Protein AF-A0A8C2JH66-F1 (afdb_monomer)

Sequence (126 aa):
MSLGSTSTESEVSEDELEDCPLGEDDDCSSESPSKNRSERSVSSSLSDTEGFKAAKRRTRPKRSKARRAAANIRERKRILDYNQAFNALRTVLKHDLSGKRLSKIATLRRAIHHISTLSLYLDVTI

Organism: Cyprinus carpio (NCBI:txid7962)

Mean predicted aligned error: 19.24 Å

Solvent-accessible surface area (backbone atoms only — not comparable to full-atom values): 8943 Å² total; per-residue (Å²): 141,87,89,82,81,89,83,88,86,82,85,82,82,77,91,78,81,76,75,74,78,79,77,75,85,78,76,86,83,78,85,88,84,84,92,72,91,78,81,90,83,83,81,88,85,91,80,92,76,92,77,87,83,62,84,74,73,78,75,71,77,78,78,53,70,68,62,51,51,58,50,51,54,52,50,50,52,54,52,49,56,53,50,50,56,54,49,55,51,39,58,75,68,66,69,79,87,77,93,68,83,76,52,72,70,57,47,53,55,51,50,53,50,53,52,54,54,52,52,53,54,54,66,72,75,108

InterPro domains:
  IPR011598 Myc-type, basic helix-loop-helix (bHLH) domain [PF00010] (67-118)
  IPR011598 Myc-type, basic helix-loop-helix (bHLH) domain [PS50888] (66-118)
  IPR011598 Myc-type, basic helix-loop-helix (bHLH) domain [SM00353] (72-124)
  IPR036638 Helix-loop-helix DNA-binding domain superfamily [G3DSA:4.10.280.10] (61-125)
  IPR036638 Helix-loop-helix DNA-binding domain superfamily [SSF47459] (63-123)
  IPR050283 E-box Binding Transcriptional Regulators [PTHR23349] (30-122)

Foldseek 3Di:
DDDDDDDDDDDDDDDDPPDDPPDPDPPPDDDDDDDDDDDDDDDDDDDDDDDDDDDPPCPPPDDDPVVVVVVVVVVVVVVVVVVVVLVVLCVVLVVDDDPDDDDPVRSVV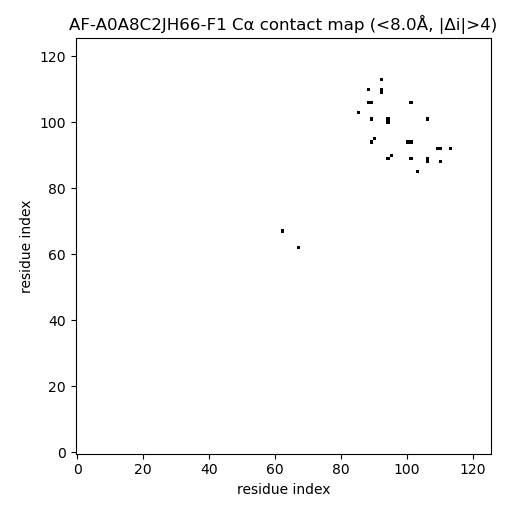SSVVVVVVVVVVVVVVD

Secondary structure (DSSP, 8-state):
-----------------------------------------------------------PPPPPHHHHHHHHHHHHHHHHHHHHHHHHHHHHTT--SSSPPPPHHHHHHHHHHHHHHHHHHHHHH-

Structure (mmCIF, N/CA/C/O backbone):
data_AF-A0A8C2JH66-F1
#
_entry.id   AF-A0A8C2JH66-F1
#
loop_
_atom_site.group_PDB
_atom_site.id
_atom_site.type_symbol
_atom_site.label_atom_id
_atom_site.label_alt_id
_atom_site.label_comp_id
_atom_site.label_asym_id
_atom_site.label_entity_id
_atom_site.label_seq_id
_atom_site.pdbx_PDB_ins_code
_atom_site.Cartn_x
_atom_site.Cartn_y
_atom_site.Cartn_z
_atom_site.occupancy
_atom_site.B_iso_or_equiv
_atom_site.auth_seq_id
_atom_site.auth_comp_id
_atom_site.auth_asym_id
_atom_site.auth_atom_id
_atom_site.pdbx_PDB_model_num
ATOM 1 N N . MET A 1 1 ? -26.203 45.572 12.680 1.00 49.66 1 MET A N 1
ATOM 2 C CA . MET A 1 1 ? -26.757 45.568 11.313 1.00 49.66 1 MET A CA 1
ATOM 3 C C . MET A 1 1 ? -25.736 46.212 10.392 1.00 49.66 1 MET A C 1
ATOM 5 O O . MET A 1 1 ? -25.500 47.399 10.537 1.00 49.66 1 MET A O 1
ATOM 9 N N . SER A 1 2 ? -25.092 45.434 9.524 1.00 46.75 2 SER A N 1
ATOM 10 C CA . SER A 1 2 ? -24.623 45.890 8.211 1.00 46.75 2 SER A CA 1
ATOM 11 C C . SER A 1 2 ? -24.293 44.645 7.392 1.00 46.75 2 SER A C 1
ATOM 13 O O . SER A 1 2 ? -23.575 43.767 7.867 1.00 46.75 2 SER A O 1
ATOM 15 N N . LEU A 1 3 ? -24.923 44.537 6.227 1.00 52.41 3 LEU A N 1
ATOM 16 C CA . LEU A 1 3 ? -24.794 43.437 5.279 1.00 52.41 3 LEU A CA 1
ATOM 17 C C . LEU A 1 3 ? -23.725 43.812 4.252 1.00 52.41 3 LEU A C 1
ATOM 19 O O . LEU A 1 3 ? -23.710 44.940 3.766 1.00 52.41 3 LEU A O 1
ATOM 23 N N . GLY A 1 4 ? -22.883 42.850 3.895 1.00 44.50 4 GLY A N 1
ATOM 24 C CA . GLY A 1 4 ? -21.991 42.919 2.744 1.00 44.50 4 GLY A CA 1
ATOM 25 C C . GLY A 1 4 ? -21.858 41.522 2.156 1.00 44.50 4 GLY A C 1
ATOM 26 O O . GLY A 1 4 ? -21.177 40.675 2.724 1.00 44.50 4 GLY A O 1
ATOM 27 N N . SER A 1 5 ? -22.599 41.273 1.080 1.00 49.72 5 SER A N 1
ATOM 28 C CA . SER A 1 5 ? -22.558 40.058 0.263 1.00 49.72 5 SER A CA 1
ATOM 29 C C . SER A 1 5 ? -21.410 40.099 -0.757 1.00 49.72 5 SER A C 1
ATOM 31 O O . SER A 1 5 ? -20.832 41.160 -0.982 1.00 49.72 5 SER A O 1
ATOM 33 N N . THR A 1 6 ? -21.235 38.971 -1.468 1.00 41.22 6 THR A N 1
ATOM 34 C CA . THR A 1 6 ? -20.456 38.757 -2.718 1.00 41.22 6 THR A CA 1
ATOM 35 C C . THR A 1 6 ? -18.955 38.486 -2.488 1.00 41.22 6 THR A C 1
ATOM 37 O O . THR A 1 6 ? -18.359 39.110 -1.624 1.00 41.22 6 THR A O 1
ATOM 40 N N . SER A 1 7 ? -18.262 37.537 -3.126 1.00 45.66 7 SER A N 1
ATOM 41 C CA . SER A 1 7 ? -18.576 36.625 -4.231 1.00 45.66 7 SER A CA 1
ATOM 42 C C . SER A 1 7 ? -17.812 35.307 -4.083 1.00 45.66 7 SER A C 1
ATOM 44 O O . SER A 1 7 ? -16.743 35.231 -3.483 1.00 45.66 7 SER A O 1
ATOM 46 N N . THR A 1 8 ? -18.417 34.266 -4.640 1.00 46.09 8 THR A N 1
ATOM 47 C CA . THR A 1 8 ? -17.838 32.966 -4.962 1.00 46.09 8 THR A CA 1
ATOM 48 C C . THR A 1 8 ? -16.901 33.093 -6.158 1.00 46.09 8 THR A C 1
ATOM 50 O O . THR A 1 8 ? -17.352 33.509 -7.220 1.00 46.09 8 THR A O 1
ATOM 53 N N . GLU A 1 9 ? -15.659 32.640 -6.027 1.00 46.19 9 GLU A N 1
ATOM 54 C CA . GLU A 1 9 ? -14.764 32.421 -7.167 1.00 46.19 9 GLU A CA 1
ATOM 55 C C . GLU A 1 9 ? -14.365 30.940 -7.106 1.00 46.19 9 GLU A C 1
ATOM 57 O O . GLU A 1 9 ? -13.402 30.533 -6.457 1.00 46.19 9 GLU A O 1
ATOM 62 N N . SER A 1 10 ? -15.243 30.111 -7.666 1.00 54.59 10 SER A N 1
ATOM 63 C CA . SER A 1 10 ? -15.011 28.701 -7.947 1.00 54.59 10 SER A CA 1
ATOM 64 C C . SER A 1 10 ? -14.566 28.619 -9.399 1.00 54.59 10 SER A C 1
ATOM 66 O O . SER A 1 10 ? -15.412 28.562 -10.285 1.00 54.59 10 SER A O 1
ATOM 68 N N . GLU A 1 11 ? -13.262 28.603 -9.637 1.00 51.97 11 GLU A N 1
ATOM 69 C CA . GLU A 1 11 ? -12.705 28.359 -10.967 1.00 51.97 11 GLU A CA 1
ATOM 70 C C . GLU A 1 11 ? -12.344 26.870 -11.055 1.00 51.97 11 GLU A C 1
ATOM 72 O O . GLU A 1 11 ? -11.360 26.392 -10.488 1.00 51.97 11 GLU A O 1
ATOM 77 N N . VAL A 1 12 ? -13.232 26.130 -11.716 1.00 44.12 12 VAL A N 1
ATOM 78 C CA . VAL A 1 12 ? -12.999 24.799 -12.271 1.00 44.12 12 VAL A CA 1
ATOM 79 C C . VAL A 1 12 ? -12.375 25.005 -13.649 1.00 44.12 12 VAL A C 1
ATOM 81 O O . VAL A 1 12 ? -12.999 25.612 -14.511 1.00 44.12 12 VAL A O 1
ATOM 84 N N . SER A 1 13 ? -11.157 24.515 -13.866 1.00 44.25 13 SER A N 1
ATOM 85 C CA . SER A 1 13 ? -10.542 24.458 -15.195 1.00 44.25 13 SER A CA 1
ATOM 86 C C . SER A 1 13 ? -10.199 23.012 -15.551 1.00 44.25 13 SER A C 1
ATOM 88 O O . SER A 1 13 ? -9.220 22.427 -15.097 1.00 44.25 13 SER A O 1
ATOM 90 N N . GLU A 1 14 ? -11.183 22.422 -16.224 1.00 48.50 14 GLU A N 1
ATOM 91 C CA . GLU A 1 14 ? -11.140 21.640 -17.465 1.00 48.50 14 GLU A CA 1
ATOM 92 C C . GLU A 1 14 ? -9.858 20.864 -17.818 1.00 48.50 14 GLU A C 1
ATOM 94 O O . GLU A 1 14 ? -8.763 21.402 -17.961 1.00 48.50 14 GLU A O 1
ATOM 99 N N . ASP A 1 15 ? -10.081 19.565 -18.019 1.00 49.38 15 ASP A N 1
ATOM 100 C CA . ASP A 1 15 ? -9.240 18.573 -18.671 1.00 49.38 15 ASP A CA 1
ATOM 101 C C . ASP A 1 15 ? -8.476 19.093 -19.905 1.00 49.38 15 ASP A C 1
ATOM 103 O O . ASP A 1 15 ? -9.046 19.250 -20.984 1.00 49.38 15 ASP A O 1
ATOM 107 N N . GLU A 1 16 ? -7.151 19.202 -19.794 1.00 48.50 16 GLU A N 1
ATOM 108 C CA . GLU A 1 16 ? -6.263 19.007 -20.941 1.00 48.50 16 GLU A CA 1
ATOM 109 C C . GLU A 1 16 ? -5.697 17.589 -20.871 1.00 48.50 16 GLU A C 1
ATOM 111 O O . GLU A 1 16 ? -4.856 17.233 -20.040 1.00 48.50 16 GLU A O 1
ATOM 116 N N . LEU A 1 17 ? -6.232 16.750 -21.750 1.00 54.88 17 LEU A N 1
ATOM 117 C CA . LEU A 1 17 ? -5.717 15.429 -22.056 1.00 54.88 17 LEU A CA 1
ATOM 118 C C . LEU A 1 17 ? -4.389 15.657 -22.787 1.00 54.88 17 LEU A C 1
ATOM 120 O O . LEU A 1 17 ? -4.377 15.804 -24.006 1.00 54.88 17 LEU A O 1
ATOM 124 N N . GLU A 1 18 ? -3.275 15.740 -22.057 1.00 47.97 18 GLU A N 1
ATOM 125 C CA . GLU A 1 18 ? -1.963 15.743 -22.705 1.00 47.97 18 GLU A CA 1
ATOM 126 C C . GLU A 1 18 ? -1.773 14.408 -23.437 1.00 47.97 18 GLU A C 1
ATOM 128 O O . GLU A 1 18 ? -1.545 13.343 -22.847 1.00 47.97 18 GLU A O 1
ATOM 133 N N . ASP A 1 19 ? -1.918 14.502 -24.756 1.00 53.12 19 ASP A N 1
ATOM 134 C CA . ASP A 1 19 ? -1.480 13.545 -25.752 1.00 53.12 19 ASP A CA 1
ATOM 135 C C . ASP A 1 19 ? -0.017 13.202 -25.457 1.00 53.12 19 ASP A C 1
ATOM 137 O O . ASP A 1 19 ? 0.882 14.035 -25.553 1.00 53.12 19 ASP A O 1
ATOM 141 N N . CYS A 1 20 ? 0.222 11.978 -24.987 1.00 44.66 20 CYS A N 1
ATOM 142 C CA . CYS A 1 20 ? 1.577 11.513 -24.743 1.00 44.66 20 CYS A CA 1
ATOM 143 C C . CYS A 1 20 ? 2.308 11.535 -26.092 1.00 44.66 20 CYS A C 1
ATOM 145 O O . CYS A 1 20 ? 1.899 10.763 -26.964 1.00 44.66 20 CYS A O 1
ATOM 147 N N . PRO A 1 21 ? 3.381 12.331 -26.275 1.00 51.25 21 PRO A N 1
ATOM 148 C CA . PRO A 1 21 ? 4.054 12.419 -27.559 1.00 51.25 21 PRO A CA 1
ATOM 149 C C . PRO A 1 21 ? 4.501 11.015 -27.954 1.00 51.25 21 PRO A C 1
ATOM 151 O O . PRO A 1 21 ? 5.258 10.357 -27.228 1.00 51.25 21 PRO A O 1
ATOM 154 N N . LEU A 1 22 ? 3.967 10.523 -29.072 1.00 54.19 22 LEU A N 1
ATOM 155 C CA . LEU A 1 22 ? 4.424 9.296 -29.701 1.00 54.19 22 LEU A CA 1
ATOM 156 C C . LEU A 1 22 ? 5.904 9.499 -30.008 1.00 54.19 22 LEU A C 1
ATOM 158 O O . LEU A 1 22 ? 6.252 10.307 -30.861 1.00 54.19 22 LEU A O 1
ATOM 162 N N . GLY A 1 23 ? 6.756 8.816 -29.241 1.00 47.72 23 GLY A N 1
ATOM 163 C CA . GLY A 1 23 ? 8.199 8.880 -29.399 1.00 47.72 23 GLY A CA 1
ATOM 164 C C . GLY A 1 23 ? 8.569 8.650 -30.856 1.00 47.72 23 GLY A C 1
ATOM 165 O O . GLY A 1 23 ? 8.263 7.591 -31.409 1.00 47.72 23 GLY A O 1
ATOM 166 N N . GLU A 1 24 ? 9.189 9.675 -31.425 1.00 48.69 24 GLU A N 1
ATOM 167 C CA . GLU A 1 24 ? 9.800 9.680 -32.741 1.00 48.69 24 GLU A CA 1
ATOM 168 C C . GLU A 1 24 ? 10.709 8.450 -32.878 1.00 48.69 24 GLU A C 1
ATOM 170 O O . GLU A 1 24 ? 11.427 8.037 -31.960 1.00 48.69 24 GLU A O 1
ATOM 175 N N . ASP A 1 25 ? 10.579 7.806 -34.024 1.00 45.66 25 ASP A N 1
ATOM 176 C CA . ASP A 1 25 ? 11.365 6.689 -34.505 1.00 45.66 25 ASP A CA 1
ATOM 177 C C . ASP A 1 25 ? 12.865 7.016 -34.522 1.00 45.66 25 ASP A C 1
ATOM 179 O O . ASP A 1 25 ? 13.395 7.597 -35.460 1.00 45.66 25 ASP A O 1
ATOM 183 N N . ASP A 1 26 ? 13.587 6.583 -33.489 1.00 47.44 26 ASP A N 1
ATOM 184 C CA . ASP A 1 26 ? 15.049 6.541 -33.542 1.00 47.44 26 ASP A CA 1
ATOM 185 C C . ASP A 1 26 ? 15.476 5.332 -34.401 1.00 47.44 26 ASP A C 1
ATOM 187 O O . ASP A 1 26 ? 15.594 4.187 -33.934 1.00 47.44 26 ASP A O 1
ATOM 191 N N . ASP A 1 27 ? 15.612 5.594 -35.704 1.00 42.72 27 ASP A N 1
ATOM 192 C CA . ASP A 1 27 ? 16.274 4.758 -36.703 1.00 42.72 27 ASP A CA 1
ATOM 193 C C . ASP A 1 27 ? 17.676 4.384 -36.199 1.00 42.72 27 ASP A C 1
ATOM 195 O O . ASP A 1 27 ? 18.614 5.179 -36.194 1.00 42.72 27 ASP A O 1
ATOM 199 N N . CYS A 1 28 ? 17.838 3.145 -35.730 1.00 50.59 28 CYS A N 1
ATOM 200 C CA . CYS A 1 28 ? 19.143 2.644 -35.316 1.00 50.59 28 CYS A CA 1
ATOM 201 C C . CYS A 1 28 ? 19.921 2.126 -36.536 1.00 50.59 28 CYS A C 1
ATOM 203 O O . CYS A 1 28 ? 20.218 0.933 -36.628 1.00 50.59 28 CYS A O 1
ATOM 205 N N . SER A 1 29 ? 20.266 3.025 -37.459 1.00 52.19 29 SER A N 1
ATOM 206 C CA . SER A 1 29 ? 21.340 2.818 -38.431 1.00 52.19 29 SER A CA 1
ATOM 207 C C . SER A 1 29 ? 22.626 3.426 -37.889 1.00 52.19 29 SER A C 1
ATOM 209 O O . SER A 1 29 ? 22.869 4.628 -37.966 1.00 52.19 29 SER A O 1
ATOM 211 N N . SER A 1 30 ? 23.491 2.589 -37.324 1.00 58.00 30 SER A N 1
ATOM 212 C CA . SER A 1 30 ? 24.902 2.934 -37.154 1.00 58.00 30 SER A CA 1
ATOM 213 C C . SER A 1 30 ? 25.753 1.676 -37.242 1.00 58.00 30 SER A C 1
ATOM 215 O O . SER A 1 30 ? 25.786 0.819 -36.361 1.00 58.00 30 SER A O 1
ATOM 217 N N . GLU A 1 31 ? 26.408 1.600 -38.388 1.00 43.84 31 GLU A N 1
ATOM 218 C CA . GLU A 1 31 ? 27.354 0.600 -38.835 1.00 43.84 31 GLU A CA 1
ATOM 219 C C . GLU A 1 31 ? 28.655 0.636 -37.999 1.00 43.84 31 GLU A C 1
ATOM 221 O O . GLU A 1 31 ? 29.141 1.711 -37.644 1.00 43.84 31 GLU A O 1
ATOM 226 N N . SER A 1 32 ? 29.307 -0.537 -37.891 1.00 49.25 32 SER A N 1
ATO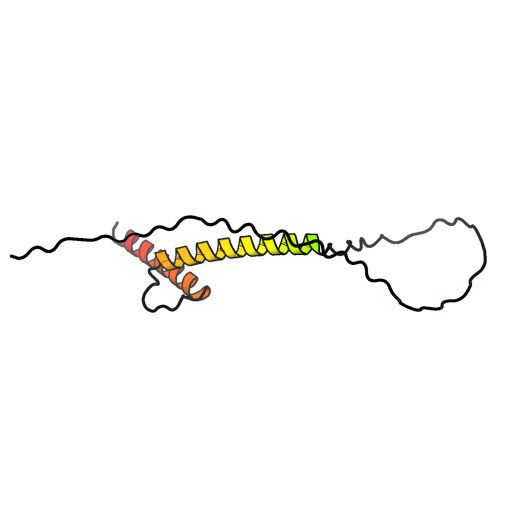M 227 C CA . SER A 1 32 ? 30.771 -0.773 -37.729 1.00 49.25 32 SER A CA 1
ATOM 228 C C . SER A 1 32 ? 31.358 -1.002 -36.312 1.00 49.25 32 SER A C 1
ATOM 230 O O . SER A 1 32 ? 30.812 -0.552 -35.312 1.00 49.25 32 SER A O 1
ATOM 232 N N . PRO A 1 33 ? 32.582 -1.574 -36.184 1.00 46.75 33 PRO A N 1
ATOM 233 C CA . PRO A 1 33 ? 33.072 -2.846 -36.730 1.00 46.75 33 PRO A CA 1
ATOM 234 C C . PRO A 1 33 ? 33.745 -3.707 -35.628 1.00 46.75 33 PRO A C 1
ATOM 236 O O . PRO A 1 33 ? 34.519 -3.209 -34.8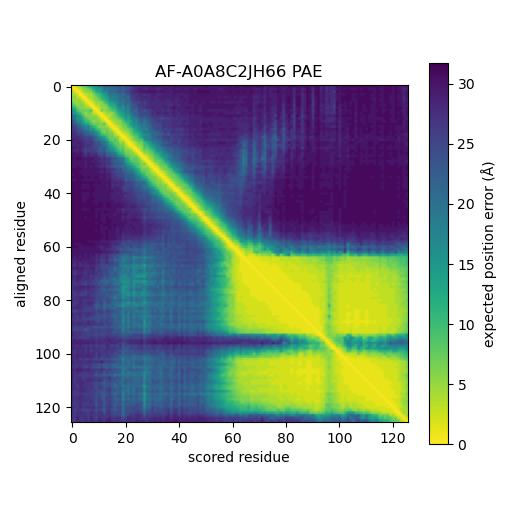14 1.00 46.75 33 PRO A O 1
ATOM 239 N N . SER A 1 34 ? 33.560 -5.030 -35.627 1.00 44.50 34 SER A N 1
ATOM 240 C CA . SER A 1 34 ? 34.384 -5.931 -34.798 1.00 44.50 34 SER A CA 1
ATOM 241 C C . SER A 1 34 ? 35.194 -6.871 -35.680 1.00 44.50 34 SER A C 1
ATOM 243 O O . SER A 1 34 ? 34.704 -7.876 -36.185 1.00 44.50 34 SER A O 1
ATOM 245 N N . LYS A 1 35 ? 36.465 -6.500 -35.864 1.00 53.97 35 LYS A N 1
ATOM 246 C CA . LYS A 1 35 ? 37.532 -7.356 -36.383 1.00 53.97 35 LYS A CA 1
ATOM 247 C C . LYS A 1 35 ? 37.595 -8.621 -35.529 1.00 53.97 35 LYS A C 1
ATOM 249 O O . LYS A 1 35 ? 37.939 -8.520 -34.363 1.00 53.97 35 LYS A O 1
ATOM 254 N N . ASN A 1 36 ? 37.363 -9.785 -36.122 1.00 47.69 36 ASN A N 1
ATOM 255 C CA . ASN A 1 36 ? 38.012 -11.018 -35.695 1.00 47.69 36 ASN A CA 1
ATOM 256 C C . ASN A 1 36 ? 38.387 -11.807 -36.948 1.00 47.69 36 ASN A C 1
ATOM 258 O O . ASN A 1 36 ? 37.543 -12.361 -37.647 1.00 47.69 36 ASN A O 1
ATOM 262 N N . ARG A 1 37 ? 39.690 -11.803 -37.237 1.00 53.28 37 ARG A N 1
ATOM 263 C CA . ARG A 1 37 ? 40.330 -12.780 -38.113 1.00 53.28 37 ARG A CA 1
ATOM 264 C C . ARG A 1 37 ? 40.118 -14.160 -37.495 1.00 53.28 37 ARG A C 1
ATOM 266 O O . ARG A 1 37 ? 40.422 -14.359 -36.323 1.00 53.28 37 ARG A O 1
ATOM 273 N N . SER A 1 38 ? 39.636 -15.112 -38.273 1.00 55.50 38 SER A N 1
ATOM 274 C CA . SER A 1 38 ? 39.843 -16.531 -38.001 1.00 55.50 38 SER A CA 1
ATOM 275 C C . SER A 1 38 ? 39.845 -17.267 -39.323 1.00 55.50 38 SER A C 1
ATOM 277 O O . SER A 1 38 ? 39.085 -16.968 -40.242 1.00 55.50 38 SER A O 1
ATOM 279 N N . GLU A 1 39 ? 40.839 -18.123 -39.427 1.00 44.25 39 GLU A N 1
ATOM 280 C CA . GLU A 1 39 ? 41.424 -18.605 -40.652 1.00 44.25 39 GLU A CA 1
ATOM 281 C C . GLU A 1 39 ? 40.604 -19.756 -41.236 1.00 44.25 39 GLU A C 1
ATOM 283 O O . GLU A 1 39 ? 40.004 -20.561 -40.530 1.00 44.25 39 GLU A O 1
ATOM 288 N N . ARG A 1 40 ? 40.592 -19.780 -42.568 1.00 49.59 40 ARG A N 1
ATOM 289 C CA . ARG A 1 40 ? 40.434 -20.926 -43.466 1.00 49.59 40 ARG A CA 1
ATOM 290 C C . ARG A 1 40 ? 40.258 -22.295 -42.787 1.00 49.59 40 ARG A C 1
ATOM 292 O O . ARG A 1 40 ? 41.157 -22.798 -42.123 1.00 49.59 40 ARG A O 1
ATOM 299 N N . SER A 1 41 ? 39.181 -22.995 -43.128 1.00 47.91 41 SER A N 1
ATOM 300 C CA . SER A 1 41 ? 39.151 -24.461 -43.072 1.00 47.91 41 SER A CA 1
ATOM 301 C C . SER A 1 41 ? 38.371 -24.989 -44.269 1.00 47.91 41 SER A C 1
ATOM 303 O O . SER A 1 41 ? 37.224 -24.619 -44.501 1.00 47.91 41 SER A O 1
ATOM 305 N N . VAL A 1 42 ? 39.055 -25.797 -45.070 1.00 45.97 42 VAL A N 1
ATOM 306 C CA . VAL A 1 42 ? 38.565 -26.437 -46.288 1.00 45.97 42 VAL A CA 1
ATOM 307 C C . VAL A 1 42 ? 37.987 -27.824 -45.975 1.00 45.97 42 VAL A C 1
ATOM 309 O O . VAL A 1 42 ? 38.518 -28.538 -45.136 1.00 45.97 42 VAL A O 1
ATOM 312 N N . SER A 1 43 ? 36.917 -28.148 -46.706 1.00 46.84 43 SER A N 1
ATOM 313 C CA . SER A 1 43 ? 36.379 -29.456 -47.128 1.00 46.84 43 SER A CA 1
ATOM 314 C C . SER A 1 43 ? 36.018 -30.585 -46.137 1.00 46.84 43 SER A C 1
ATOM 316 O O . SER A 1 43 ? 36.864 -31.164 -45.465 1.00 46.84 43 SER A O 1
ATOM 318 N N . SER A 1 44 ? 34.759 -31.019 -46.316 1.00 46.69 44 SER A N 1
ATOM 319 C CA . SER A 1 44 ? 34.259 -32.401 -46.500 1.00 46.69 44 SER A CA 1
ATOM 320 C C . SER A 1 44 ? 34.277 -33.404 -45.341 1.00 46.69 44 SER A C 1
ATOM 322 O O . SER A 1 44 ? 35.332 -33.862 -44.921 1.00 46.69 44 SER A O 1
ATOM 324 N N . SER A 1 45 ? 33.100 -33.932 -44.985 1.00 39.47 45 SER A N 1
ATOM 325 C CA . SER A 1 45 ? 32.639 -35.283 -45.389 1.00 39.47 45 SER A CA 1
ATOM 326 C C . SER A 1 45 ? 31.378 -35.706 -44.615 1.00 39.47 45 SER A C 1
ATOM 328 O O . SER A 1 45 ? 31.132 -35.261 -43.497 1.00 39.47 45 SER A O 1
ATOM 330 N N . LEU A 1 46 ? 30.548 -36.517 -45.274 1.00 54.91 46 LEU A N 1
ATOM 331 C CA . LEU A 1 46 ? 29.317 -37.132 -44.776 1.00 54.91 46 LEU A CA 1
ATOM 332 C C . LEU A 1 46 ? 29.644 -38.345 -43.889 1.00 54.91 46 LEU A C 1
ATOM 334 O O . LEU A 1 46 ? 30.450 -39.174 -44.305 1.00 54.91 46 LEU A O 1
ATOM 338 N N . SER A 1 47 ? 28.948 -38.511 -42.761 1.00 37.50 47 SER A N 1
ATOM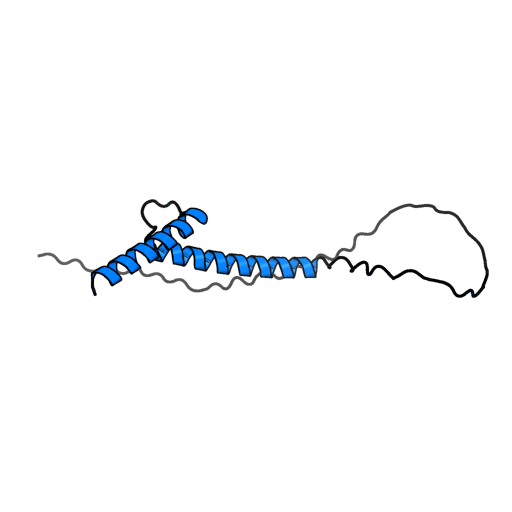 339 C CA . SER A 1 47 ? 28.630 -39.836 -42.202 1.00 37.50 47 SER A CA 1
ATOM 340 C C . SER A 1 47 ? 27.536 -39.765 -41.126 1.00 37.50 47 SER A C 1
ATOM 342 O O . SER A 1 47 ? 27.625 -39.017 -40.152 1.00 37.50 47 SER A O 1
ATOM 344 N N . ASP A 1 48 ? 26.490 -40.563 -41.341 1.00 48.38 48 ASP A N 1
ATOM 345 C CA . ASP A 1 48 ? 25.461 -40.931 -40.370 1.00 48.38 48 ASP A CA 1
ATOM 346 C C . ASP A 1 48 ? 26.057 -41.789 -39.249 1.00 48.38 48 ASP A C 1
ATOM 348 O O . ASP A 1 48 ? 26.675 -42.814 -39.528 1.00 48.38 48 ASP A O 1
ATOM 352 N N . THR A 1 49 ? 25.785 -41.429 -37.991 1.00 42.03 49 THR A N 1
ATOM 353 C CA . THR A 1 49 ? 25.748 -42.372 -36.861 1.00 42.03 49 THR A CA 1
ATOM 354 C C . THR A 1 49 ? 24.786 -41.858 -35.790 1.00 42.03 49 THR A C 1
ATOM 356 O O . THR A 1 49 ? 25.005 -40.806 -35.181 1.00 42.03 49 THR A O 1
ATOM 359 N N . GLU A 1 50 ? 23.725 -42.632 -35.579 1.00 48.00 50 GLU A N 1
ATOM 360 C CA . GLU A 1 50 ? 22.809 -42.625 -34.438 1.00 48.00 50 GLU A CA 1
ATOM 361 C C . GLU A 1 50 ? 23.536 -42.475 -33.087 1.00 48.00 50 GLU A C 1
ATOM 363 O O . GLU A 1 50 ? 24.550 -43.127 -32.840 1.00 48.00 50 GLU A O 1
ATOM 368 N N . GLY A 1 51 ? 22.990 -41.654 -32.178 1.00 40.09 51 GLY A N 1
ATOM 369 C CA . GLY A 1 51 ? 23.464 -41.591 -30.792 1.00 40.09 51 GLY A CA 1
ATOM 370 C C . GLY A 1 51 ? 23.247 -40.251 -30.082 1.00 40.09 51 GLY A C 1
ATOM 371 O O . GLY A 1 51 ? 23.964 -39.280 -30.304 1.00 40.09 51 GLY A O 1
ATOM 372 N N . PHE A 1 52 ? 22.279 -40.229 -29.162 1.00 50.56 52 PHE A N 1
ATOM 373 C CA . PHE A 1 52 ? 22.270 -39.405 -27.944 1.00 50.56 52 PHE A CA 1
ATOM 374 C C . PHE A 1 52 ? 22.612 -37.908 -28.081 1.00 50.56 52 PHE A C 1
ATOM 376 O O . PHE A 1 52 ? 23.544 -37.403 -27.453 1.00 50.56 52 PHE A O 1
ATOM 383 N N . LYS A 1 53 ? 21.789 -37.127 -28.790 1.00 49.75 53 LYS A N 1
ATOM 384 C CA . LYS A 1 53 ? 21.854 -35.657 -28.685 1.00 49.75 53 LYS A CA 1
ATOM 385 C C . LYS A 1 53 ? 20.952 -35.160 -27.563 1.00 49.75 53 LYS A C 1
ATOM 387 O O . LYS A 1 53 ? 19.807 -34.777 -27.775 1.00 49.75 53 LYS A O 1
ATOM 392 N N . ALA A 1 54 ? 21.533 -35.236 -26.365 1.00 52.38 54 ALA A N 1
ATOM 393 C CA . ALA A 1 54 ? 21.394 -34.317 -25.243 1.00 52.38 54 ALA A CA 1
ATOM 394 C C . ALA A 1 54 ? 20.075 -33.539 -25.192 1.00 52.38 54 ALA A C 1
ATOM 396 O O . ALA A 1 54 ? 19.862 -32.626 -25.990 1.00 52.38 54 ALA A O 1
ATOM 397 N N . ALA A 1 55 ? 19.255 -33.852 -24.181 1.00 56.84 55 ALA A N 1
ATOM 398 C CA . ALA A 1 55 ? 18.152 -33.029 -23.700 1.00 56.84 55 ALA A CA 1
ATOM 399 C C . ALA A 1 55 ? 18.468 -31.550 -23.937 1.00 56.84 55 ALA A C 1
ATOM 401 O O . ALA A 1 55 ? 19.282 -30.956 -23.224 1.00 56.84 55 ALA A O 1
ATOM 402 N N . LYS A 1 56 ? 17.875 -30.995 -25.003 1.00 59.94 56 LYS A N 1
ATOM 403 C CA . LYS A 1 56 ? 18.056 -29.617 -25.445 1.00 59.94 56 LYS A CA 1
ATOM 404 C C . LYS A 1 56 ? 17.560 -28.766 -24.297 1.00 59.94 56 LYS A C 1
ATOM 406 O O . LYS A 1 56 ? 16.363 -28.498 -24.201 1.00 59.94 56 LYS A O 1
ATOM 411 N N . ARG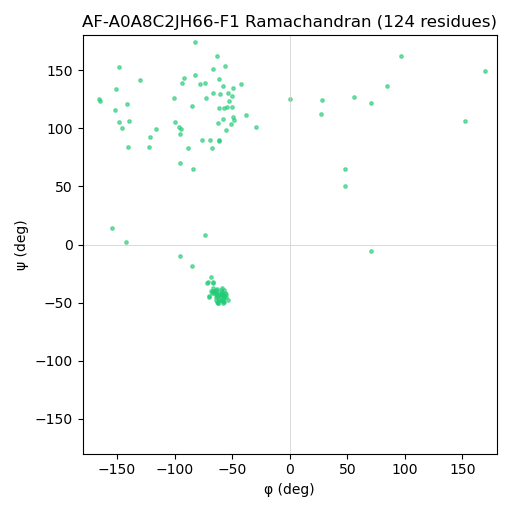 A 1 57 ? 18.468 -28.434 -23.367 1.00 59.81 57 ARG A N 1
ATOM 412 C CA . ARG A 1 57 ? 18.234 -27.529 -22.245 1.00 59.81 57 ARG A CA 1
ATOM 413 C C . ARG A 1 57 ? 17.578 -26.338 -22.905 1.00 59.81 57 ARG A C 1
ATOM 415 O O . ARG A 1 57 ? 18.219 -25.672 -23.712 1.00 59.81 57 ARG A O 1
ATOM 422 N N . ARG A 1 58 ? 16.269 -26.174 -22.692 1.00 61.62 58 ARG A N 1
ATOM 423 C CA . ARG A 1 58 ? 15.478 -25.117 -23.317 1.00 61.62 58 ARG A CA 1
ATOM 424 C C . ARG A 1 58 ? 16.002 -23.826 -22.708 1.00 61.62 58 ARG A C 1
ATOM 426 O O . ARG A 1 58 ? 15.466 -23.350 -21.712 1.00 61.62 58 ARG A O 1
ATOM 433 N N . THR A 1 59 ? 17.098 -23.306 -23.252 1.00 62.06 59 THR A N 1
ATOM 434 C CA . THR A 1 59 ? 17.624 -21.977 -22.989 1.00 62.06 59 THR A CA 1
ATOM 435 C C . THR A 1 59 ? 16.529 -21.042 -23.455 1.00 62.06 59 THR A C 1
ATOM 437 O O . THR A 1 59 ? 16.406 -20.728 -24.636 1.00 62.06 59 THR A O 1
ATOM 440 N N . ARG A 1 60 ? 15.619 -20.711 -22.530 1.00 68.31 60 ARG A N 1
ATOM 441 C CA . ARG A 1 60 ? 14.494 -19.823 -22.804 1.00 68.31 60 ARG A CA 1
ATOM 442 C C . ARG A 1 60 ? 15.084 -18.552 -23.421 1.00 68.31 60 ARG A C 1
ATOM 444 O O . ARG A 1 60 ? 15.952 -17.948 -22.785 1.00 68.31 60 ARG A O 1
ATOM 451 N N . PRO A 1 61 ? 14.650 -18.145 -24.625 1.00 70.06 61 PRO A N 1
ATOM 452 C CA . PRO A 1 61 ? 15.152 -16.930 -25.245 1.00 70.06 61 PRO A CA 1
ATOM 453 C C . PRO A 1 61 ? 15.000 -15.755 -24.276 1.00 70.06 61 PRO A C 1
ATOM 455 O O . PRO A 1 61 ? 13.925 -15.568 -23.685 1.00 70.06 61 PRO A 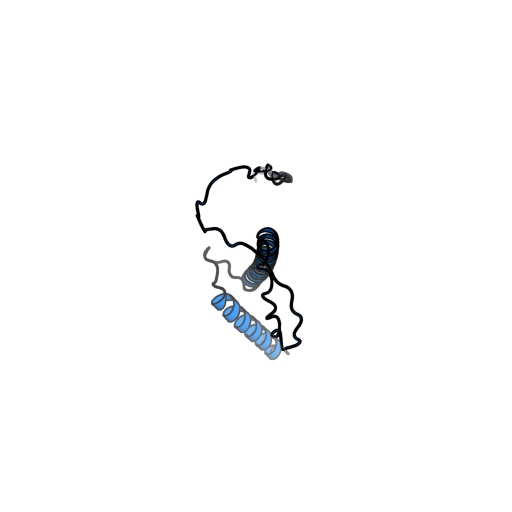O 1
ATOM 458 N N . LYS A 1 62 ? 16.076 -14.978 -24.084 1.00 75.06 62 LYS A N 1
ATOM 459 C CA . LYS A 1 62 ? 16.048 -13.759 -23.262 1.00 75.06 62 LYS A CA 1
ATOM 460 C C . LYS A 1 62 ? 14.862 -12.901 -23.728 1.00 75.06 62 LYS A C 1
ATOM 462 O O . LYS A 1 62 ? 14.693 -12.681 -24.925 1.00 75.06 62 LYS A O 1
ATOM 467 N N . ARG A 1 63 ? 13.983 -12.467 -22.807 1.00 81.38 63 ARG A N 1
ATOM 468 C CA . ARG A 1 63 ? 12.811 -11.651 -23.188 1.00 81.38 63 ARG A CA 1
ATOM 469 C C . ARG A 1 63 ? 13.284 -10.376 -23.902 1.00 81.38 63 ARG A C 1
ATOM 471 O O . ARG A 1 63 ? 14.200 -9.717 -23.410 1.00 81.38 63 ARG A O 1
ATOM 478 N N . SER A 1 64 ? 12.615 -10.012 -25.000 1.00 90.56 64 SER A N 1
ATOM 479 C CA . SER A 1 64 ? 12.875 -8.758 -25.716 1.00 90.56 64 SER A CA 1
ATOM 480 C C . SER A 1 64 ? 12.739 -7.544 -24.789 1.00 90.56 64 SER A C 1
ATOM 482 O O . SER A 1 64 ? 12.018 -7.591 -23.783 1.00 90.56 64 SER A O 1
ATOM 484 N N . LYS A 1 65 ? 13.441 -6.451 -25.120 1.00 92.31 65 LYS A N 1
ATOM 485 C CA . LYS A 1 65 ? 13.366 -5.175 -24.385 1.00 92.31 65 LYS A CA 1
ATOM 486 C C . LYS A 1 65 ? 11.910 -4.692 -24.271 1.00 92.31 65 LYS A C 1
ATOM 488 O O . LYS A 1 65 ? 11.454 -4.454 -23.156 1.00 92.31 65 LYS A O 1
ATOM 493 N N . ALA A 1 66 ? 11.159 -4.706 -25.376 1.00 92.88 66 ALA A N 1
ATOM 494 C CA . ALA A 1 66 ? 9.740 -4.338 -25.413 1.00 92.88 66 ALA A CA 1
ATOM 495 C C . ALA A 1 66 ? 8.879 -5.154 -24.430 1.00 92.88 66 ALA A C 1
ATOM 497 O O . ALA A 1 66 ? 8.111 -4.601 -23.645 1.00 92.88 66 ALA A O 1
ATOM 498 N N . ARG A 1 67 ? 9.067 -6.482 -24.372 1.00 95.19 67 ARG A N 1
ATOM 499 C CA . ARG A 1 67 ? 8.303 -7.342 -23.452 1.00 95.19 67 ARG A CA 1
ATOM 500 C C . ARG A 1 67 ? 8.622 -7.063 -21.982 1.00 95.19 67 ARG A C 1
ATOM 502 O O . ARG A 1 67 ? 7.750 -7.233 -21.130 1.00 95.19 67 ARG A O 1
ATOM 509 N N . ARG A 1 68 ? 9.862 -6.668 -21.672 1.00 96.25 68 ARG A N 1
ATOM 510 C CA . ARG A 1 68 ? 10.245 -6.238 -20.318 1.00 96.25 68 ARG A CA 1
ATOM 511 C C . ARG A 1 68 ? 9.611 -4.892 -19.965 1.00 96.25 68 ARG A C 1
ATOM 513 O O . ARG A 1 68 ? 9.036 -4.785 -18.890 1.00 96.25 68 ARG A O 1
ATOM 520 N N . ALA A 1 69 ? 9.645 -3.919 -20.875 1.00 95.88 69 ALA A N 1
ATOM 521 C CA . ALA A 1 69 ? 9.024 -2.609 -20.670 1.00 95.88 69 ALA A CA 1
ATOM 522 C C . ALA A 1 69 ? 7.515 -2.725 -20.394 1.00 95.88 69 ALA A C 1
ATOM 524 O O . ALA A 1 69 ? 7.039 -2.227 -19.376 1.00 95.88 69 ALA A O 1
ATOM 525 N N . ALA A 1 70 ? 6.789 -3.495 -21.213 1.00 97.12 70 ALA A N 1
ATOM 526 C CA . ALA A 1 70 ? 5.361 -3.744 -21.009 1.00 97.12 70 ALA A CA 1
ATOM 527 C C . ALA A 1 70 ? 5.059 -4.401 -19.648 1.00 97.12 70 ALA A C 1
ATOM 529 O O . ALA A 1 70 ? 4.060 -4.086 -19.006 1.00 97.12 70 ALA A O 1
ATOM 530 N N . ALA A 1 71 ? 5.923 -5.309 -19.178 1.00 97.38 71 ALA A N 1
ATOM 531 C CA . ALA A 1 71 ? 5.776 -5.905 -17.852 1.00 97.38 71 ALA A CA 1
ATOM 532 C C . ALA A 1 71 ? 5.996 -4.885 -16.724 1.00 97.38 71 ALA A C 1
ATOM 534 O O . ALA A 1 71 ? 5.215 -4.864 -15.777 1.00 97.38 71 ALA A O 1
ATOM 535 N N . ASN A 1 72 ? 7.000 -4.014 -16.850 1.00 98.25 72 ASN A N 1
ATOM 536 C CA . ASN A 1 72 ? 7.276 -2.967 -15.865 1.00 98.25 72 ASN A CA 1
ATOM 537 C C . ASN A 1 72 ? 6.133 -1.950 -15.767 1.00 98.25 72 ASN A C 1
ATOM 539 O O . ASN A 1 72 ? 5.795 -1.528 -14.666 1.00 98.25 72 ASN A O 1
ATOM 543 N N . ILE A 1 73 ? 5.520 -1.574 -16.895 1.00 98.50 73 ILE A N 1
ATOM 544 C CA . ILE A 1 73 ? 4.360 -0.669 -16.913 1.00 98.50 73 ILE A CA 1
ATOM 545 C C . ILE A 1 73 ? 3.192 -1.283 -16.137 1.00 98.50 73 ILE A C 1
ATOM 547 O O . ILE A 1 73 ? 2.624 -0.633 -15.260 1.00 98.50 73 ILE A O 1
ATOM 551 N N . ARG A 1 74 ? 2.875 -2.559 -16.394 1.00 98.69 74 ARG A N 1
ATOM 552 C CA . ARG A 1 74 ? 1.820 -3.268 -15.655 1.00 98.69 74 ARG A CA 1
ATOM 553 C C . ARG A 1 74 ? 2.107 -3.332 -14.159 1.00 98.69 74 ARG A C 1
ATOM 555 O O . ARG A 1 74 ? 1.202 -3.104 -13.363 1.00 98.69 74 ARG A O 1
ATOM 562 N N . GLU A 1 75 ? 3.351 -3.610 -13.777 1.00 98.69 75 GLU A N 1
ATOM 563 C CA . GLU A 1 75 ? 3.719 -3.667 -12.362 1.00 98.69 75 GLU A CA 1
ATOM 564 C C . GLU A 1 75 ? 3.631 -2.291 -11.696 1.00 98.69 75 GLU A C 1
ATOM 566 O O . GLU A 1 75 ? 3.103 -2.184 -10.595 1.00 98.69 75 GLU A O 1
ATOM 571 N N . ARG A 1 76 ? 4.051 -1.214 -12.374 1.00 98.75 76 ARG A N 1
ATOM 572 C CA . ARG A 1 76 ? 3.857 0.150 -11.860 1.00 98.75 76 ARG A CA 1
ATOM 573 C C . ARG A 1 76 ? 2.383 0.450 -11.620 1.00 98.75 76 ARG A C 1
ATOM 575 O O . ARG A 1 76 ? 2.059 0.915 -10.534 1.00 98.75 76 ARG A O 1
ATOM 582 N N . LYS A 1 77 ? 1.503 0.122 -12.574 1.00 98.75 77 LYS A N 1
ATOM 583 C CA . LYS A 1 77 ? 0.051 0.287 -12.408 1.00 98.75 77 LYS A CA 1
ATOM 584 C C . LYS A 1 77 ? -0.463 -0.479 -11.187 1.00 98.75 77 LYS A C 1
ATOM 586 O O . LYS A 1 77 ? -1.070 0.116 -10.307 1.00 98.75 77 LYS A O 1
ATOM 591 N N . ARG A 1 78 ? -0.105 -1.759 -11.060 1.00 98.69 78 ARG A N 1
ATOM 592 C CA . ARG A 1 78 ? -0.462 -2.580 -9.893 1.00 98.69 78 ARG A CA 1
ATOM 593 C C . ARG A 1 78 ? -0.010 -1.945 -8.569 1.00 98.69 78 ARG A C 1
ATOM 595 O O . ARG A 1 78 ? -0.748 -1.965 -7.587 1.00 98.69 78 ARG A O 1
ATOM 602 N N . ILE A 1 79 ? 1.207 -1.402 -8.520 1.00 98.50 79 ILE A N 1
ATOM 603 C CA . ILE A 1 79 ? 1.743 -0.756 -7.313 1.00 98.50 79 ILE A CA 1
ATOM 604 C C . ILE A 1 79 ? 1.056 0.588 -7.027 1.00 98.50 79 ILE A C 1
ATOM 606 O O . ILE A 1 79 ? 0.884 0.933 -5.856 1.00 98.50 79 ILE A O 1
ATOM 610 N N . LEU A 1 80 ? 0.640 1.335 -8.054 1.00 98.38 80 LEU A N 1
ATOM 611 C CA . LEU A 1 80 ? -0.161 2.551 -7.890 1.00 98.38 80 LEU A CA 1
ATOM 612 C C . LEU A 1 80 ? -1.515 2.232 -7.250 1.00 98.38 80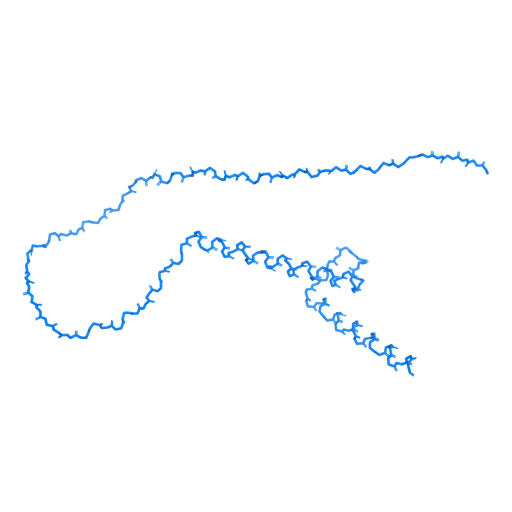 LEU A C 1
ATOM 614 O O . LEU A 1 80 ? -1.820 2.816 -6.211 1.00 98.38 80 LEU A O 1
ATOM 618 N N . ASP A 1 81 ? -2.246 1.250 -7.783 1.00 98.50 81 ASP A N 1
ATOM 619 C CA . ASP A 1 81 ? -3.543 0.808 -7.246 1.00 98.50 81 ASP A CA 1
ATOM 620 C C . ASP A 1 81 ? -3.407 0.372 -5.773 1.00 98.50 81 ASP A C 1
ATOM 622 O O . ASP A 1 81 ? -4.164 0.793 -4.895 1.00 98.50 81 ASP A O 1
ATOM 626 N N . TYR A 1 82 ? -2.357 -0.399 -5.463 1.00 98.38 82 TYR A N 1
ATOM 627 C CA . TYR A 1 82 ? -2.022 -0.783 -4.090 1.00 98.38 82 TYR A CA 1
ATOM 628 C C . TYR A 1 82 ? -1.803 0.437 -3.177 1.00 98.38 82 TYR A C 1
ATOM 630 O O . TYR A 1 82 ? -2.290 0.475 -2.045 1.00 98.38 82 TYR A O 1
ATOM 638 N N . ASN A 1 83 ? -1.061 1.446 -3.643 1.00 96.62 83 ASN A N 1
ATOM 639 C CA . ASN A 1 83 ? -0.771 2.637 -2.846 1.00 96.62 83 ASN A CA 1
ATOM 640 C C . ASN A 1 83 ? -2.011 3.524 -2.654 1.00 96.62 83 ASN A C 1
ATOM 642 O O . ASN A 1 83 ? -2.134 4.148 -1.598 1.00 96.62 83 ASN A O 1
ATOM 646 N N . GLN A 1 84 ? -2.923 3.571 -3.630 1.00 96.44 84 GLN A N 1
ATOM 647 C CA . GLN A 1 84 ? -4.202 4.276 -3.513 1.00 96.44 84 GLN A CA 1
ATOM 648 C C . GLN A 1 84 ? -5.072 3.661 -2.414 1.00 96.44 84 GLN A C 1
ATOM 650 O O . GLN A 1 84 ? -5.488 4.376 -1.502 1.00 96.44 84 GLN A O 1
ATOM 655 N N . ALA A 1 85 ? -5.242 2.335 -2.412 1.00 96.62 85 ALA A N 1
ATOM 656 C CA . ALA A 1 85 ? -5.947 1.631 -1.338 1.00 96.62 85 ALA A CA 1
ATOM 657 C C . ALA A 1 85 ? -5.309 1.904 0.037 1.00 96.62 85 ALA A C 1
ATOM 659 O O . ALA A 1 85 ? -5.991 2.128 1.038 1.00 96.62 85 ALA A O 1
ATOM 660 N N . PHE A 1 86 ? -3.976 1.965 0.081 1.00 95.75 86 PHE A N 1
ATOM 661 C CA . PHE A 1 86 ? -3.241 2.271 1.302 1.00 95.75 86 PHE A CA 1
ATOM 662 C C . PHE A 1 86 ? -3.457 3.711 1.798 1.00 95.75 86 PHE A C 1
ATOM 664 O O . PHE A 1 86 ? -3.444 3.962 3.002 1.00 95.75 86 PHE A O 1
ATOM 671 N N . ASN A 1 87 ? -3.642 4.673 0.891 1.00 92.94 87 ASN A N 1
ATOM 672 C CA . ASN A 1 87 ? -3.995 6.046 1.250 1.00 92.94 87 ASN A CA 1
ATOM 673 C C . ASN A 1 87 ? -5.423 6.132 1.791 1.00 92.94 87 ASN A C 1
ATOM 675 O O . ASN A 1 87 ? -5.607 6.728 2.847 1.00 92.94 87 ASN A O 1
ATOM 679 N N . ALA A 1 88 ? -6.387 5.471 1.145 1.00 93.94 88 ALA A N 1
ATOM 680 C CA . ALA A 1 88 ? -7.765 5.412 1.633 1.00 93.94 88 ALA A CA 1
ATOM 681 C C . ALA A 1 88 ? -7.836 4.850 3.065 1.00 93.94 88 ALA A C 1
ATOM 683 O O . ALA A 1 88 ? -8.510 5.412 3.929 1.00 93.94 88 ALA A O 1
ATOM 684 N N . LEU A 1 89 ? -7.050 3.807 3.359 1.00 95.25 89 LEU A N 1
ATOM 685 C CA . LEU A 1 89 ? -6.931 3.269 4.715 1.00 95.25 89 LEU A CA 1
ATOM 686 C C . LEU A 1 89 ? -6.427 4.318 5.724 1.00 95.25 89 LEU A C 1
ATOM 688 O O . LEU A 1 89 ? -6.939 4.390 6.838 1.00 95.25 89 LEU A O 1
ATOM 692 N N . ARG A 1 90 ? -5.449 5.162 5.362 1.00 93.75 90 ARG A N 1
ATOM 693 C CA . ARG A 1 90 ? -4.951 6.226 6.260 1.00 93.75 90 ARG A CA 1
ATOM 694 C C . ARG A 1 90 ? -6.030 7.257 6.591 1.00 93.75 90 ARG A C 1
ATOM 696 O O . ARG A 1 90 ? -6.087 7.702 7.738 1.00 93.75 90 ARG A O 1
ATOM 703 N N . THR A 1 91 ? -6.873 7.597 5.619 1.00 91.00 91 THR A N 1
ATOM 704 C CA . THR A 1 91 ? -7.996 8.526 5.797 1.00 91.00 91 THR A CA 1
ATOM 705 C C . THR A 1 91 ? -9.018 7.968 6.785 1.00 91.00 91 THR A C 1
ATOM 707 O O . THR A 1 91 ? -9.376 8.652 7.741 1.00 91.00 91 THR A O 1
ATOM 710 N N . VAL A 1 92 ? -9.418 6.698 6.632 1.00 92.44 92 VAL A N 1
ATOM 711 C CA . VAL A 1 92 ? -10.365 6.027 7.550 1.00 92.44 92 VAL A CA 1
ATOM 712 C C . VAL A 1 92 ? -9.829 5.985 8.979 1.00 92.44 92 VAL A C 1
ATOM 714 O O . VAL A 1 92 ? -10.560 6.234 9.932 1.00 92.44 92 VAL A O 1
ATOM 717 N N . LEU A 1 93 ? -8.527 5.747 9.139 1.00 91.62 93 LEU A N 1
ATOM 718 C CA . LEU A 1 93 ? -7.871 5.744 10.448 1.00 91.62 93 LEU A CA 1
ATOM 719 C C . LEU A 1 93 ? -7.691 7.150 11.046 1.00 91.62 93 LEU A C 1
ATOM 721 O O . LEU A 1 93 ? -6.996 7.280 12.056 1.00 91.62 93 LEU A O 1
ATOM 725 N N . LYS A 1 94 ? -8.268 8.197 10.434 1.00 80.12 94 LYS A N 1
ATOM 726 C CA . LYS A 1 94 ? -8.150 9.607 10.841 1.00 80.12 94 LYS A CA 1
ATOM 727 C C . LYS A 1 94 ? -6.695 9.979 11.110 1.00 80.12 94 LYS A C 1
ATOM 729 O O . LYS A 1 94 ? -6.323 10.439 12.191 1.00 80.12 94 LYS A O 1
ATOM 734 N N . HIS A 1 95 ? -5.821 9.656 10.160 1.00 69.12 95 HIS A N 1
ATOM 735 C CA . HIS A 1 95 ? -4.428 10.071 10.205 1.00 69.12 95 HIS A CA 1
ATOM 736 C C . HIS A 1 95 ? -4.229 11.352 9.393 1.00 69.12 95 HIS A C 1
ATOM 738 O O . HIS A 1 95 ? -3.580 11.332 8.351 1.00 69.12 95 HIS A O 1
ATOM 744 N N . ASP A 1 96 ? -4.763 12.457 9.900 1.00 65.50 96 ASP A N 1
ATOM 745 C CA . ASP A 1 96 ? -4.482 13.796 9.384 1.00 65.50 96 ASP A CA 1
ATOM 746 C C . ASP A 1 96 ? -4.366 14.757 10.556 1.00 65.50 96 ASP A C 1
ATOM 748 O O . ASP A 1 96 ? -5.350 15.365 10.949 1.00 65.50 96 ASP A O 1
ATOM 752 N N . LEU A 1 97 ? -3.187 14.847 11.181 1.00 61.34 97 LEU A N 1
ATOM 753 C CA . LEU A 1 97 ? -2.965 15.840 12.244 1.00 61.34 97 LEU A CA 1
ATOM 754 C C . LEU A 1 97 ? -1.560 16.478 12.260 1.00 61.34 97 LEU A C 1
ATOM 756 O O . LEU A 1 97 ? -1.287 17.277 13.146 1.00 61.34 97 LEU A O 1
ATOM 760 N N . SER A 1 98 ? -0.641 16.172 11.329 1.00 61.78 98 SER A N 1
ATOM 761 C CA . SER A 1 98 ? 0.704 16.798 11.373 1.00 61.78 98 SER A CA 1
ATOM 762 C C . SER A 1 98 ? 1.466 16.902 10.045 1.00 61.78 98 SER A C 1
ATOM 764 O O . SER A 1 98 ? 2.680 17.111 10.044 1.00 61.78 98 SER A O 1
ATOM 766 N N . GLY A 1 99 ? 0.799 16.707 8.901 1.00 72.00 99 GLY A N 1
ATOM 767 C CA . GLY A 1 99 ? 1.431 16.778 7.573 1.00 72.00 99 GLY A CA 1
ATOM 768 C C . GLY A 1 99 ? 2.392 15.626 7.232 1.00 72.00 99 GLY A C 1
ATOM 769 O O . GLY A 1 99 ? 2.849 15.520 6.096 1.00 72.00 99 GLY A O 1
ATOM 770 N N . LYS A 1 100 ? 2.689 14.716 8.170 1.00 81.06 100 LYS A N 1
ATOM 771 C CA . LYS A 1 100 ? 3.565 13.552 7.944 1.00 81.06 100 LYS A CA 1
ATOM 772 C C . LYS A 1 100 ? 2.744 12.285 7.722 1.00 81.06 100 LYS A C 1
ATOM 774 O O . LYS A 1 100 ? 1.939 11.921 8.562 1.00 81.06 100 LYS A O 1
ATOM 779 N N . ARG A 1 101 ? 2.966 11.560 6.622 1.00 84.81 101 ARG A N 1
ATOM 780 C CA . ARG A 1 101 ? 2.251 10.301 6.319 1.00 84.81 101 ARG A CA 1
ATOM 781 C C . ARG A 1 101 ? 2.744 9.150 7.207 1.00 84.81 101 ARG A C 1
ATOM 783 O O . ARG A 1 101 ? 3.950 8.969 7.359 1.00 84.81 101 ARG A O 1
ATOM 790 N N . LEU A 1 102 ? 1.837 8.302 7.708 1.00 89.12 102 LEU A N 1
ATOM 791 C CA . LEU A 1 102 ? 2.231 7.054 8.382 1.00 89.12 102 LEU A CA 1
ATOM 792 C C . LEU A 1 102 ? 2.996 6.118 7.446 1.00 89.12 102 LEU A C 1
ATOM 794 O O . LEU A 1 102 ? 2.623 5.927 6.281 1.00 89.12 102 LEU A O 1
ATOM 798 N N . SER A 1 103 ? 3.997 5.430 7.998 1.00 94.25 103 SER A N 1
ATOM 799 C CA . SER A 1 103 ? 4.655 4.311 7.323 1.00 94.25 103 SER A CA 1
ATOM 800 C C . SER A 1 103 ? 3.675 3.157 7.070 1.00 94.25 103 SER A C 1
ATOM 802 O O . SER A 1 103 ? 2.607 3.069 7.690 1.00 94.25 103 SER A O 1
ATOM 804 N N . LYS A 1 104 ? 4.037 2.245 6.156 1.00 95.56 104 LYS A N 1
ATOM 805 C CA . LYS A 1 104 ? 3.189 1.086 5.847 1.00 95.56 104 LYS A CA 1
ATOM 806 C C . LYS A 1 104 ? 2.946 0.222 7.088 1.00 95.56 104 LYS A C 1
ATOM 808 O O . LYS A 1 104 ? 1.809 -0.082 7.429 1.00 95.56 104 LYS A O 1
ATOM 813 N N . ILE A 1 105 ? 4.004 -0.089 7.831 1.00 96.88 105 ILE A N 1
ATOM 814 C CA . ILE A 1 105 ? 3.883 -0.904 9.042 1.00 96.88 105 ILE A CA 1
ATOM 815 C C . ILE A 1 105 ? 3.045 -0.217 10.129 1.00 96.88 105 ILE A C 1
ATOM 817 O O . ILE A 1 105 ? 2.208 -0.865 10.752 1.00 96.88 105 ILE A O 1
ATOM 821 N N . ALA A 1 106 ? 3.209 1.095 10.324 1.00 93.88 106 ALA A N 1
ATOM 822 C CA . ALA A 1 106 ? 2.441 1.836 11.322 1.00 93.88 106 ALA A CA 1
ATOM 823 C C . ALA A 1 106 ? 0.949 1.895 10.964 1.00 93.88 106 ALA A C 1
ATOM 825 O O . ALA A 1 106 ? 0.102 1.716 11.833 1.00 93.88 106 ALA A O 1
ATOM 826 N N . THR A 1 107 ? 0.628 2.079 9.680 1.00 95.19 107 THR A N 1
ATOM 827 C CA . THR A 1 107 ? -0.764 2.091 9.201 1.00 95.19 107 THR A CA 1
ATOM 828 C C . THR A 1 107 ? -1.433 0.735 9.430 1.00 95.19 107 THR A C 1
ATOM 830 O O . THR A 1 107 ? -2.543 0.695 9.947 1.00 95.19 107 THR A O 1
ATOM 833 N N . LEU A 1 108 ? -0.748 -0.377 9.129 1.00 97.50 108 LEU A N 1
ATOM 834 C CA . LEU A 1 108 ? -1.283 -1.725 9.365 1.00 97.50 108 LEU A CA 1
ATOM 835 C C . LEU A 1 108 ? -1.501 -2.006 10.856 1.00 97.50 108 LEU A C 1
ATOM 837 O O . LEU A 1 108 ? -2.566 -2.481 11.240 1.00 97.50 108 LEU A O 1
ATOM 841 N N . ARG A 1 109 ? -0.529 -1.660 11.711 1.00 96.12 109 ARG A N 1
ATOM 842 C CA . ARG A 1 109 ? -0.672 -1.801 13.170 1.00 96.12 109 ARG A CA 1
ATOM 843 C C . ARG A 1 109 ? -1.858 -0.996 13.704 1.00 96.12 109 ARG A C 1
ATOM 845 O O . ARG A 1 109 ? -2.635 -1.510 14.502 1.00 96.12 109 ARG A O 1
ATOM 852 N N . ARG A 1 110 ? -2.028 0.244 13.231 1.00 94.44 110 ARG A N 1
ATOM 853 C CA . ARG A 1 110 ? -3.154 1.102 13.622 1.00 94.44 110 ARG A CA 1
ATOM 854 C C . ARG A 1 110 ? -4.495 0.557 13.127 1.00 94.44 110 ARG A C 1
ATOM 856 O O . ARG A 1 110 ? -5.465 0.638 13.868 1.00 94.44 110 ARG A O 1
ATOM 863 N N . ALA A 1 111 ? -4.542 -0.024 11.928 1.00 96.94 111 ALA A N 1
ATOM 864 C CA . ALA A 1 111 ? -5.746 -0.661 11.397 1.00 96.94 111 ALA A CA 1
ATOM 865 C C . ALA A 1 111 ? -6.215 -1.830 12.270 1.00 96.94 111 ALA A C 1
ATOM 867 O O . ALA A 1 111 ? -7.389 -1.887 12.619 1.00 96.94 111 ALA A O 1
ATOM 868 N N . ILE A 1 112 ? -5.290 -2.709 12.674 1.00 97.12 112 ILE A N 1
ATOM 869 C CA . ILE A 1 112 ? -5.591 -3.833 13.573 1.00 97.12 112 ILE A CA 1
ATOM 870 C C . ILE A 1 112 ? -6.182 -3.312 14.884 1.00 97.12 112 ILE A C 1
ATOM 872 O O . ILE A 1 112 ? -7.260 -3.740 15.280 1.00 97.12 112 ILE A O 1
ATOM 876 N N . HIS A 1 113 ? -5.519 -2.336 15.513 1.00 95.62 113 HIS A N 1
ATOM 877 C CA . HIS A 1 113 ? -6.012 -1.743 16.755 1.00 95.62 113 HIS A CA 1
ATOM 878 C C . HIS A 1 113 ? -7.398 -1.103 16.588 1.00 95.62 113 HIS A C 1
ATOM 880 O O . HIS A 1 113 ? -8.266 -1.306 17.427 1.00 95.62 113 HIS A O 1
ATOM 886 N N . HIS A 1 114 ? -7.627 -0.371 15.494 1.00 95.31 114 HIS A N 1
ATOM 887 C CA . HIS A 1 114 ? -8.912 0.271 15.222 1.00 95.31 114 HIS A CA 1
ATOM 888 C C . HIS A 1 114 ? -10.052 -0.747 15.099 1.00 95.31 114 HIS A C 1
ATOM 890 O O . HIS A 1 114 ? -11.109 -0.540 15.685 1.00 95.31 114 HIS A O 1
ATOM 896 N N . ILE A 1 115 ? -9.829 -1.861 14.392 1.00 96.12 115 ILE A N 1
ATOM 897 C CA . ILE A 1 115 ? -10.814 -2.947 14.292 1.00 96.12 115 ILE A CA 1
ATOM 898 C C . ILE A 1 115 ? -11.088 -3.537 15.679 1.00 96.12 115 ILE A C 1
ATOM 900 O O . ILE A 1 115 ? -12.246 -3.607 16.071 1.00 96.12 115 ILE A O 1
ATOM 904 N N . SER A 1 116 ? -10.050 -3.889 16.447 1.00 96.12 116 SER A N 1
ATOM 905 C CA . SER A 1 116 ? -10.219 -4.456 17.793 1.00 96.12 116 SER A CA 1
ATOM 906 C C . SER A 1 116 ? -11.003 -3.534 18.729 1.00 96.12 116 SER A C 1
ATOM 908 O O . SER A 1 116 ? -11.893 -3.999 19.431 1.00 96.12 116 SER A O 1
ATOM 910 N N . THR A 1 117 ? -10.715 -2.231 18.723 1.00 94.50 117 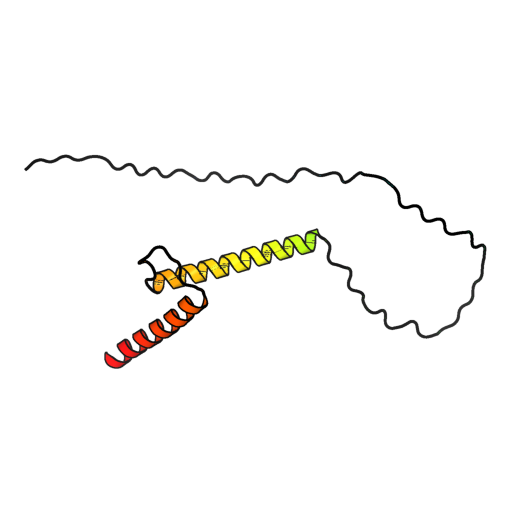THR A N 1
ATOM 911 C CA . THR A 1 117 ? -11.431 -1.253 19.553 1.00 94.50 117 THR A CA 1
ATOM 912 C C . THR A 1 117 ? -12.904 -1.151 19.165 1.00 94.50 117 THR A C 1
ATOM 914 O O . THR A 1 117 ? -13.759 -1.105 20.045 1.00 94.50 117 THR A O 1
ATOM 917 N N . LEU A 1 118 ? -13.214 -1.139 17.864 1.00 94.94 118 LEU A N 1
ATOM 918 C CA . LEU A 1 118 ? -14.602 -1.122 17.402 1.00 94.94 118 LEU A CA 1
ATOM 919 C C . LEU A 1 118 ? -15.336 -2.416 17.764 1.00 94.94 118 LEU A C 1
ATOM 921 O O . LEU A 1 118 ? -16.468 -2.337 18.224 1.00 94.94 118 LEU A O 1
ATOM 925 N N . SER A 1 119 ? -14.700 -3.581 17.612 1.00 95.50 119 SER A N 1
ATOM 926 C CA . SER A 1 119 ? -15.284 -4.860 18.034 1.00 95.50 119 SER A CA 1
ATOM 927 C C . SER A 1 119 ? -15.627 -4.851 19.523 1.00 95.50 119 SER A C 1
ATOM 929 O O . SER A 1 119 ? -16.769 -5.114 19.875 1.00 95.50 119 SER A O 1
ATOM 931 N N . LEU A 1 120 ? -14.693 -4.425 20.382 1.00 94.19 120 LEU A N 1
ATOM 932 C CA . LEU A 1 120 ? -14.940 -4.312 21.823 1.00 94.19 120 LEU A CA 1
ATOM 933 C C . LEU A 1 120 ? -16.084 -3.345 22.150 1.00 94.19 120 LEU A C 1
ATOM 935 O O . LEU A 1 120 ? -16.891 -3.621 23.029 1.00 94.19 120 LEU A O 1
ATOM 939 N N . TYR A 1 121 ? -16.157 -2.203 21.463 1.00 93.50 121 TYR A N 1
ATOM 940 C CA . TYR A 1 121 ? -17.222 -1.230 21.697 1.00 93.50 121 TYR A CA 1
ATOM 941 C C . TYR A 1 121 ? -18.605 -1.797 21.358 1.00 93.50 121 TYR A C 1
ATOM 943 O O . TYR A 1 121 ? -19.561 -1.574 22.100 1.00 93.50 121 TYR A O 1
ATOM 951 N N . LEU A 1 122 ? -18.707 -2.544 20.259 1.00 93.50 122 LEU A N 1
ATOM 952 C CA . LEU A 1 122 ? -19.950 -3.202 19.867 1.00 93.50 122 LEU A CA 1
ATOM 953 C C . LEU A 1 122 ? -20.323 -4.331 20.836 1.00 93.50 122 LEU A C 1
ATOM 955 O O . LEU A 1 122 ? -21.485 -4.417 21.211 1.00 93.50 122 LEU A O 1
ATOM 959 N N . ASP A 1 123 ? -19.352 -5.118 21.303 1.00 88.12 123 ASP A N 1
ATOM 960 C CA . ASP A 1 123 ? -19.585 -6.217 22.251 1.00 88.12 123 ASP A CA 1
ATOM 961 C C . ASP A 1 123 ? -20.008 -5.734 23.651 1.00 88.12 123 ASP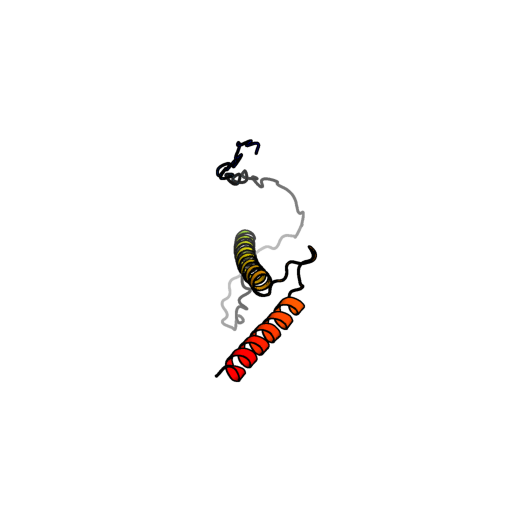 A C 1
ATOM 963 O O . ASP A 1 123 ? -20.687 -6.453 24.370 1.00 88.12 123 ASP A O 1
ATOM 967 N N . VAL A 1 124 ? -19.601 -4.527 24.059 1.00 78.62 124 VAL A N 1
ATOM 968 C CA . VAL A 1 124 ? -19.966 -3.933 25.364 1.00 78.62 124 VAL A CA 1
ATOM 969 C C . VAL A 1 124 ? -21.321 -3.215 25.318 1.00 78.62 124 VAL A C 1
ATOM 971 O O . VAL A 1 124 ? -21.916 -2.943 26.359 1.00 78.62 124 VAL A O 1
ATOM 974 N N . THR A 1 125 ? -21.805 -2.875 24.123 1.00 63.97 125 THR A N 1
ATOM 975 C CA . THR A 1 125 ? -23.044 -2.101 23.937 1.00 63.97 125 THR A CA 1
ATOM 976 C C . THR A 1 125 ? -24.273 -2.994 23.695 1.00 63.97 125 THR A C 1
ATOM 978 O O . THR A 1 125 ? -25.396 -2.493 23.725 1.00 63.97 125 THR A O 1
ATOM 981 N N . ILE A 1 126 ? -24.080 -4.300 23.481 1.00 53.50 126 ILE A N 1
ATOM 982 C CA . ILE A 1 126 ? -25.137 -5.322 23.359 1.00 53.50 126 ILE A CA 1
ATOM 983 C C . ILE A 1 126 ? -25.166 -6.158 24.640 1.00 53.50 126 ILE A C 1
ATOM 985 O O . ILE A 1 126 ? -26.286 -6.462 25.107 1.00 53.50 126 ILE A O 1
#

Radius of gyration: 33.13 Å; Cα contacts (8 Å, |Δi|>4): 14; chains: 1; bounding box: 68×88×72 Å

pLDDT: mean 70.88, std 22.23, range [37.5, 98.75]